Protein AF-A0A0V1LWU2-F1 (afdb_monomer_lite)

Radius of gyration: 13.11 Å; chains: 1; bounding box: 31×28×31 Å

Sequence (65 aa):
MAPEIPLTPQPVLTRWGTWLSAVFYYAVNFTKIQEIISCFEEEEESAAVKIVHEIMQKESLRCDL

Secondary structure (DSSP, 8-state):
--TTSPPPPP--TT-HHHHHHHHHHHHHTHHHHHHHHHTS---TT-HHHHHHHHHHT-THHHHT-

Foldseek 3Di:
DCPPQDDQDDDPVPDPVSVVSNVVSCVVCVVVVVVVLVPDPPPVPDPPSVVVVVVNPDVVVVVVD

pLDDT: mean 80.34, std 10.41, range [52.34, 90.88]

Structure (mmCIF, N/CA/C/O backbone):
data_AF-A0A0V1LWU2-F1
#
_entry.id   AF-A0A0V1LWU2-F1
#
loop_
_atom_site.group_PDB
_atom_site.id
_atom_site.type_symbol
_atom_site.label_atom_id
_atom_site.label_alt_id
_atom_site.label_comp_id
_atom_site.label_asym_id
_atom_site.label_entity_id
_atom_site.label_seq_id
_atom_site.pdbx_PDB_ins_code
_atom_site.Cartn_x
_atom_site.Cartn_y
_atom_site.Cartn_z
_atom_site.occupancy
_atom_site.B_iso_or_equiv
_atom_site.auth_seq_id
_atom_site.auth_comp_id
_atom_site.auth_asym_id
_atom_site.auth_atom_id
_atom_site.pdbx_PDB_model_num
ATOM 1 N N . MET A 1 1 ? -9.694 -8.949 1.693 1.00 59.69 1 MET A N 1
ATOM 2 C CA . MET A 1 1 ? -8.352 -9.491 1.347 1.00 59.69 1 MET A CA 1
ATOM 3 C C . MET A 1 1 ? -8.292 -9.792 -0.150 1.00 59.69 1 MET A C 1
ATOM 5 O O . MET A 1 1 ? -9.331 -10.119 -0.709 1.00 59.69 1 MET A O 1
ATOM 9 N N . ALA A 1 2 ? -7.122 -9.670 -0.792 1.00 75.62 2 ALA A N 1
ATOM 10 C CA . ALA A 1 2 ? -6.930 -9.876 -2.237 1.00 75.62 2 ALA A CA 1
ATOM 11 C C . ALA A 1 2 ? -5.824 -10.921 -2.511 1.00 75.62 2 ALA A C 1
ATOM 13 O O . ALA A 1 2 ? -4.679 -10.539 -2.735 1.00 75.62 2 ALA A O 1
ATOM 14 N N . PRO A 1 3 ? -6.135 -12.229 -2.449 1.00 76.38 3 PRO A N 1
ATOM 15 C CA . PRO A 1 3 ? -5.131 -13.295 -2.560 1.00 76.38 3 PRO A CA 1
ATOM 16 C C . PRO A 1 3 ? -4.494 -13.407 -3.955 1.00 76.38 3 PRO A C 1
ATOM 18 O O . PRO A 1 3 ? -3.376 -13.891 -4.071 1.00 76.38 3 PRO A O 1
ATOM 21 N N . GLU A 1 4 ? -5.179 -12.920 -4.993 1.00 84.88 4 GLU A N 1
ATOM 22 C CA . GLU A 1 4 ? -4.698 -12.924 -6.383 1.00 84.88 4 GLU A CA 1
ATOM 23 C C . GLU A 1 4 ? -3.686 -11.805 -6.684 1.00 84.88 4 GLU A C 1
ATOM 25 O O . GLU A 1 4 ? -3.059 -11.800 -7.742 1.00 84.88 4 GLU A O 1
ATOM 30 N N . ILE A 1 5 ? -3.533 -10.831 -5.777 1.00 81.12 5 ILE A N 1
ATOM 31 C CA . ILE A 1 5 ? -2.572 -9.743 -5.954 1.00 81.12 5 ILE A CA 1
ATOM 32 C C . ILE A 1 5 ? -1.258 -10.147 -5.281 1.00 81.12 5 ILE A C 1
ATOM 34 O O . ILE A 1 5 ? -1.259 -10.449 -4.083 1.00 81.12 5 ILE A O 1
ATOM 38 N N . PRO A 1 6 ? -0.129 -10.149 -6.016 1.00 79.00 6 PRO A N 1
ATOM 39 C CA . PRO A 1 6 ? 1.164 -10.457 -5.425 1.00 79.00 6 PRO A CA 1
ATOM 40 C C . PRO A 1 6 ? 1.488 -9.449 -4.322 1.00 79.00 6 PRO A C 1
ATOM 42 O O . PRO A 1 6 ? 1.143 -8.278 -4.426 1.00 79.00 6 PRO A O 1
ATOM 45 N N . LEU A 1 7 ? 2.168 -9.891 -3.264 1.00 75.88 7 LEU A N 1
ATOM 46 C CA . LEU A 1 7 ? 2.588 -8.988 -2.193 1.00 75.88 7 LEU A CA 1
ATOM 47 C C . LEU A 1 7 ? 3.427 -7.832 -2.752 1.00 75.88 7 LEU A C 1
ATOM 49 O O . LEU A 1 7 ? 4.164 -7.991 -3.729 1.00 75.88 7 LEU A O 1
ATOM 53 N N . THR A 1 8 ? 3.324 -6.673 -2.101 1.00 73.06 8 THR A N 1
ATOM 54 C CA . THR A 1 8 ? 4.108 -5.494 -2.467 1.00 73.06 8 THR A CA 1
ATOM 55 C C . THR A 1 8 ? 5.601 -5.840 -2.516 1.00 73.06 8 THR A C 1
ATOM 57 O O . THR A 1 8 ? 6.093 -6.612 -1.682 1.00 73.06 8 THR A O 1
ATOM 60 N N . PRO A 1 9 ? 6.359 -5.277 -3.474 1.00 73.44 9 PRO A N 1
ATOM 61 C CA . PRO A 1 9 ? 7.801 -5.459 -3.491 1.00 73.44 9 PRO A CA 1
ATOM 62 C C . PRO A 1 9 ? 8.387 -4.902 -2.189 1.00 73.44 9 PRO A C 1
ATOM 64 O O . PRO A 1 9 ? 8.127 -3.754 -1.829 1.00 73.44 9 PRO A O 1
ATOM 67 N N . GLN A 1 10 ? 9.177 -5.705 -1.469 1.00 73.50 10 GLN A N 1
ATOM 68 C CA . GLN A 1 10 ? 9.818 -5.230 -0.245 1.00 73.50 10 GLN A CA 1
ATOM 69 C C . GLN A 1 10 ? 10.789 -4.089 -0.588 1.00 73.50 10 GLN A C 1
ATOM 71 O O . GLN A 1 10 ? 11.657 -4.264 -1.454 1.00 73.50 10 GLN A O 1
ATOM 76 N N . PRO A 1 11 ? 10.661 -2.911 0.049 1.00 60.81 11 PRO A N 1
ATOM 77 C CA . PRO A 1 11 ? 11.464 -1.759 -0.314 1.00 60.81 11 PRO A CA 1
ATOM 78 C C . PRO A 1 11 ? 12.932 -2.000 0.047 1.00 60.81 11 PRO A C 1
ATOM 80 O O . PRO A 1 11 ? 13.314 -2.056 1.212 1.00 60.81 11 PRO A O 1
ATOM 83 N N . VAL A 1 12 ? 13.786 -2.079 -0.973 1.00 72.50 12 VAL A N 1
ATOM 84 C CA . VAL A 1 12 ? 15.233 -1.926 -0.808 1.00 72.50 12 VAL A CA 1
ATOM 85 C C . VAL A 1 12 ? 15.526 -0.431 -0.879 1.00 72.50 12 VAL A C 1
ATOM 87 O O . VAL A 1 12 ? 15.632 0.128 -1.971 1.00 72.50 12 VAL A O 1
ATOM 90 N N . LEU A 1 13 ? 15.631 0.216 0.287 1.00 65.88 13 LEU A N 1
ATOM 91 C CA . LEU A 1 13 ? 15.765 1.677 0.432 1.00 65.88 13 LEU A CA 1
ATOM 92 C C . LEU A 1 13 ? 16.889 2.294 -0.421 1.00 65.88 13 LEU A C 1
ATOM 94 O O . LEU A 1 13 ? 16.807 3.458 -0.796 1.00 65.88 13 LEU A O 1
ATOM 98 N N . THR A 1 14 ? 17.918 1.519 -0.767 1.00 71.50 14 THR A N 1
ATOM 99 C CA . THR A 1 14 ? 19.098 1.977 -1.515 1.00 71.50 14 THR A CA 1
ATOM 100 C C . THR A 1 14 ? 18.961 1.910 -3.039 1.00 71.50 14 THR A C 1
ATOM 102 O O . THR A 1 14 ? 19.890 2.302 -3.745 1.00 71.50 14 THR A O 1
ATOM 105 N N . ARG A 1 15 ? 17.840 1.418 -3.588 1.00 79.44 15 ARG A N 1
ATOM 106 C CA . ARG A 1 15 ? 17.653 1.268 -5.043 1.00 79.44 15 ARG A CA 1
ATOM 107 C C . ARG A 1 15 ? 16.400 1.990 -5.534 1.00 79.44 15 ARG A C 1
ATOM 109 O O . ARG A 1 15 ? 15.286 1.514 -5.348 1.00 79.44 15 ARG A O 1
ATOM 116 N N . TRP A 1 16 ? 16.598 3.092 -6.258 1.00 80.12 16 TRP A N 1
ATOM 117 C CA . TRP A 1 16 ? 15.538 3.856 -6.938 1.00 80.12 16 TRP A CA 1
ATOM 118 C C . TRP A 1 16 ? 14.657 3.004 -7.873 1.00 80.12 16 TRP A C 1
ATOM 120 O O . TRP A 1 16 ? 13.461 3.250 -7.984 1.00 80.12 16 TRP A O 1
ATOM 130 N N . GLY A 1 17 ? 15.204 1.941 -8.476 1.00 82.12 17 GLY A N 1
ATOM 131 C CA . GLY A 1 17 ? 14.419 0.999 -9.281 1.00 82.12 17 GLY A CA 1
ATOM 132 C C . GLY A 1 17 ? 13.296 0.309 -8.496 1.00 82.12 17 GLY A C 1
ATOM 133 O O . GLY A 1 17 ? 12.211 0.110 -9.031 1.00 82.12 17 GLY A O 1
ATOM 134 N N . THR A 1 18 ? 13.504 0.012 -7.209 1.00 81.94 18 THR A N 1
ATOM 135 C CA . THR A 1 18 ? 12.462 -0.585 -6.358 1.00 81.94 18 THR A CA 1
ATOM 136 C C . THR A 1 18 ? 11.326 0.399 -6.088 1.00 81.94 18 THR A C 1
ATOM 138 O O . THR A 1 18 ? 10.170 -0.011 -6.029 1.00 81.94 18 THR A O 1
ATOM 141 N N . TRP A 1 19 ? 11.638 1.696 -5.984 1.00 83.06 19 TRP A N 1
ATOM 142 C CA . TRP A 1 19 ? 10.626 2.747 -5.861 1.00 83.06 19 TRP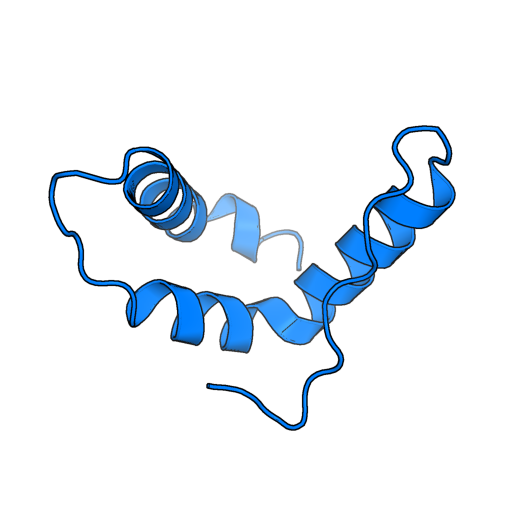 A CA 1
ATOM 143 C C . TRP A 1 19 ? 9.740 2.817 -7.106 1.00 83.06 19 TRP A C 1
ATOM 145 O O . TRP A 1 19 ? 8.522 2.834 -6.973 1.00 83.06 19 TRP A O 1
ATOM 155 N N . LEU A 1 20 ? 10.327 2.769 -8.307 1.00 86.31 20 LEU A N 1
ATOM 156 C CA . LEU A 1 20 ? 9.572 2.718 -9.568 1.00 86.31 20 LEU A CA 1
ATOM 157 C C . LEU A 1 20 ? 8.674 1.477 -9.650 1.00 86.31 20 LEU A C 1
ATOM 159 O O . LEU A 1 20 ? 7.491 1.597 -9.954 1.00 86.31 20 LEU A O 1
ATOM 163 N N . SER A 1 21 ? 9.200 0.294 -9.321 1.00 86.38 21 SER A N 1
ATOM 164 C CA . SER A 1 21 ? 8.401 -0.938 -9.294 1.00 86.38 21 SER A CA 1
ATOM 165 C C . SER A 1 21 ? 7.235 -0.860 -8.307 1.00 86.38 21 SER A C 1
ATOM 167 O O . SER A 1 21 ? 6.142 -1.330 -8.617 1.00 86.38 21 SER A O 1
ATOM 169 N N . ALA A 1 22 ? 7.444 -0.249 -7.137 1.00 85.12 22 ALA A N 1
ATOM 170 C CA . ALA A 1 22 ? 6.376 -0.010 -6.174 1.00 85.12 22 ALA A CA 1
ATOM 171 C C . ALA A 1 22 ? 5.323 0.948 -6.747 1.00 85.12 22 ALA A C 1
ATOM 173 O O . ALA A 1 22 ? 4.139 0.632 -6.683 1.00 85.12 22 ALA A O 1
ATOM 174 N N . VAL A 1 23 ? 5.732 2.061 -7.366 1.00 86.50 23 VAL A N 1
ATOM 175 C CA . VAL A 1 23 ? 4.812 3.011 -8.017 1.00 86.50 23 VAL A CA 1
ATOM 176 C C . VAL A 1 23 ? 3.930 2.301 -9.045 1.00 86.50 23 VAL A C 1
ATOM 178 O O . VAL A 1 23 ? 2.710 2.404 -8.957 1.00 86.50 23 VAL A O 1
ATOM 181 N N . PHE A 1 24 ? 4.512 1.514 -9.956 1.00 88.06 24 PHE A N 1
ATOM 182 C CA . PHE A 1 24 ? 3.729 0.761 -10.944 1.00 88.06 24 PHE A CA 1
ATOM 183 C C . PHE A 1 24 ? 2.778 -0.247 -10.296 1.00 88.06 24 PHE A C 1
ATOM 185 O O . PHE A 1 24 ? 1.624 -0.357 -10.704 1.00 88.06 24 PHE A O 1
ATOM 192 N N . TYR A 1 25 ? 3.235 -0.959 -9.265 1.00 89.00 25 TYR A N 1
ATOM 193 C CA . TYR A 1 25 ? 2.394 -1.896 -8.527 1.00 89.00 25 TYR A CA 1
ATOM 194 C C . TYR A 1 25 ? 1.187 -1.197 -7.881 1.00 89.00 25 TYR A C 1
ATOM 196 O O . TYR A 1 25 ? 0.058 -1.668 -8.028 1.00 89.00 25 TYR A O 1
ATOM 204 N N . TYR A 1 26 ? 1.406 -0.080 -7.180 1.00 87.00 26 TYR A N 1
ATOM 205 C CA . TYR A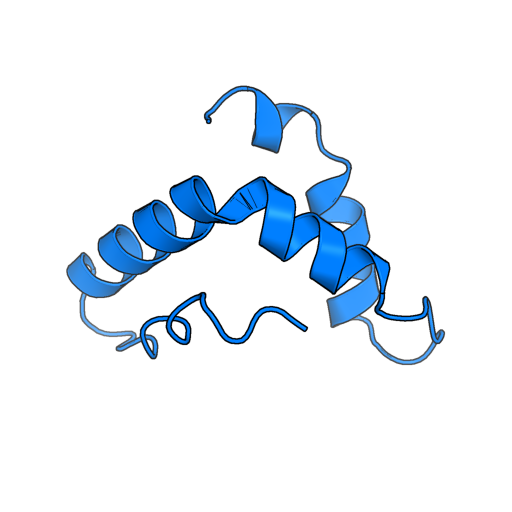 1 26 ? 0.336 0.672 -6.523 1.00 87.00 26 TYR A CA 1
ATOM 206 C C . TYR A 1 26 ? -0.619 1.294 -7.536 1.00 87.00 26 TYR A C 1
ATOM 208 O O . TYR A 1 26 ? -1.820 1.300 -7.287 1.00 87.00 26 TYR A O 1
ATOM 216 N N . ALA A 1 27 ? -0.107 1.752 -8.679 1.00 87.81 27 ALA A N 1
ATOM 217 C CA . ALA A 1 27 ? -0.929 2.315 -9.737 1.00 87.81 27 AL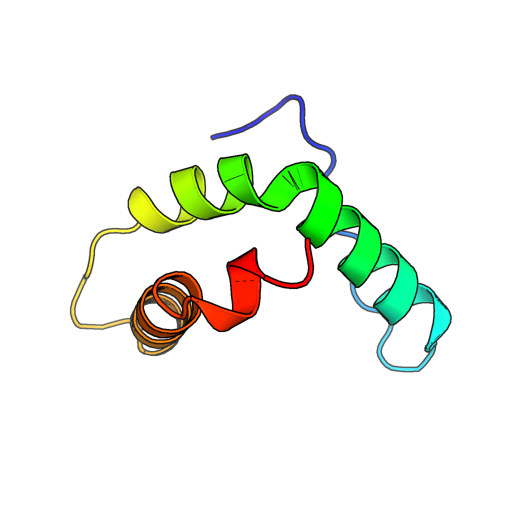A A CA 1
ATOM 218 C C . ALA A 1 27 ? -1.877 1.275 -10.345 1.00 87.81 27 ALA A C 1
ATOM 220 O O . ALA A 1 27 ? -3.088 1.478 -10.385 1.00 87.81 27 ALA A O 1
ATOM 221 N N . VAL A 1 28 ? -1.348 0.108 -10.726 1.00 90.69 28 VAL A N 1
ATOM 222 C CA . VAL A 1 28 ? -2.147 -0.982 -11.312 1.00 90.69 28 VAL A CA 1
ATOM 223 C C . VAL A 1 28 ? -3.192 -1.521 -10.331 1.00 90.69 28 VAL A C 1
ATOM 225 O O . VAL A 1 28 ? -4.283 -1.908 -10.739 1.00 90.69 28 VAL A O 1
ATOM 228 N N . ASN A 1 29 ? -2.880 -1.542 -9.033 1.00 90.19 29 ASN A N 1
ATOM 229 C CA . ASN A 1 29 ? -3.744 -2.127 -8.006 1.00 90.19 29 ASN A CA 1
ATOM 230 C C . ASN A 1 29 ? -4.497 -1.081 -7.169 1.00 90.19 29 ASN A C 1
ATOM 232 O O . ASN A 1 29 ? -5.057 -1.434 -6.128 1.00 90.19 29 ASN A O 1
ATOM 236 N N . PHE A 1 30 ? -4.530 0.185 -7.600 1.00 88.75 30 PHE A N 1
ATOM 237 C CA . PHE A 1 30 ? -4.998 1.310 -6.787 1.00 88.75 30 PHE A CA 1
ATOM 238 C C . PHE A 1 30 ? -6.395 1.079 -6.204 1.00 88.75 30 PHE A C 1
ATOM 240 O O . PHE A 1 30 ? -6.576 1.150 -4.991 1.00 88.75 30 PHE A O 1
ATOM 247 N N . THR A 1 31 ? -7.368 0.706 -7.041 1.00 89.50 31 THR A N 1
ATOM 248 C CA . THR A 1 31 ? -8.753 0.464 -6.607 1.00 89.50 31 THR A CA 1
ATOM 249 C C . THR A 1 31 ? -8.843 -0.640 -5.557 1.00 89.50 31 THR A C 1
ATOM 251 O O . THR A 1 31 ? -9.514 -0.471 -4.542 1.00 89.50 31 THR A O 1
ATOM 254 N N . LYS A 1 32 ? -8.128 -1.758 -5.745 1.00 90.88 32 LYS A N 1
ATOM 255 C CA . LYS A 1 32 ? -8.155 -2.858 -4.771 1.00 90.88 32 LYS A CA 1
ATOM 256 C C . LYS A 1 32 ? -7.480 -2.462 -3.460 1.00 90.88 32 LYS A C 1
ATOM 258 O O . LYS A 1 32 ? -7.933 -2.858 -2.391 1.00 90.88 32 LYS A O 1
ATOM 263 N N . ILE A 1 33 ? -6.405 -1.686 -3.533 1.00 89.56 33 ILE A N 1
ATOM 264 C CA . ILE A 1 33 ? -5.705 -1.174 -2.354 1.00 89.56 33 ILE A CA 1
ATOM 265 C C . ILE A 1 33 ? -6.599 -0.185 -1.599 1.00 89.56 33 ILE A C 1
ATOM 267 O O . ILE A 1 33 ? -6.684 -0.277 -0.378 1.00 89.56 33 ILE A O 1
ATOM 271 N N . GLN A 1 34 ? -7.337 0.678 -2.302 1.00 88.44 34 GLN A N 1
ATOM 272 C CA . GLN A 1 34 ? -8.341 1.563 -1.710 1.00 88.44 34 GLN A CA 1
ATOM 273 C C . GLN A 1 34 ? -9.466 0.774 -1.017 1.00 88.44 34 GLN A C 1
ATOM 275 O O . GLN A 1 34 ? -9.827 1.107 0.109 1.00 88.44 34 GLN A O 1
ATOM 280 N N . GLU A 1 35 ? -9.980 -0.295 -1.636 1.00 89.69 35 GLU A N 1
ATOM 281 C CA . GLU A 1 35 ? -10.963 -1.198 -1.012 1.00 89.69 35 GLU A CA 1
ATOM 282 C C . GLU A 1 35 ? -10.414 -1.819 0.280 1.00 89.69 35 GLU A C 1
ATOM 284 O O . GLU A 1 35 ? -11.085 -1.801 1.307 1.00 89.69 35 GLU A O 1
ATOM 289 N N . ILE A 1 36 ? -9.179 -2.330 0.260 1.00 88.56 36 ILE A N 1
ATOM 290 C CA . ILE A 1 36 ? -8.536 -2.908 1.451 1.00 88.56 36 ILE A CA 1
ATOM 291 C C . ILE A 1 36 ? -8.388 -1.856 2.550 1.00 88.56 36 ILE A C 1
ATOM 293 O O . ILE A 1 36 ? -8.693 -2.146 3.702 1.00 88.56 36 ILE A O 1
ATOM 297 N N . ILE A 1 37 ? -7.953 -0.645 2.194 1.00 88.12 37 ILE A N 1
ATOM 298 C CA . ILE A 1 37 ? -7.811 0.462 3.142 1.00 88.12 37 ILE A CA 1
ATOM 299 C C . ILE A 1 37 ? -9.158 0.816 3.766 1.00 88.12 37 ILE A C 1
ATOM 301 O O . ILE A 1 37 ? -9.225 1.005 4.970 1.00 88.12 37 ILE A O 1
ATOM 305 N N . SER A 1 38 ? -10.235 0.829 2.978 1.00 85.88 38 SER A N 1
ATOM 306 C CA . SER A 1 38 ? -11.585 1.105 3.484 1.00 85.88 38 SER A CA 1
ATOM 307 C C . SER A 1 38 ? -12.119 0.057 4.464 1.00 85.88 38 SER A C 1
ATOM 309 O O . SER A 1 38 ? -13.075 0.332 5.180 1.00 85.88 38 SER A O 1
ATOM 311 N N . CYS A 1 39 ? -11.517 -1.138 4.498 1.00 8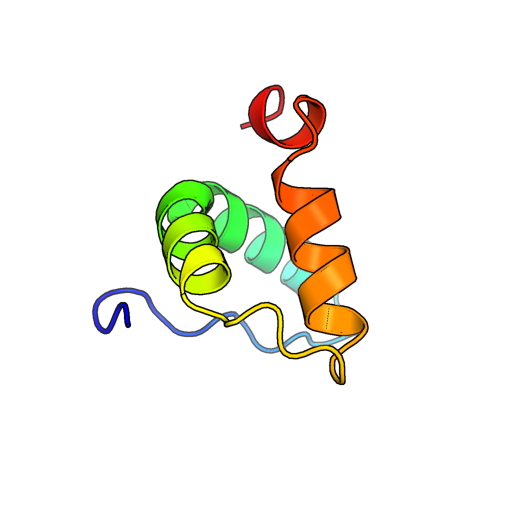7.12 39 CYS A N 1
ATOM 312 C CA . CYS A 1 39 ? -11.843 -2.173 5.474 1.00 87.12 39 CYS A CA 1
ATOM 313 C C . CYS A 1 39 ? -11.098 -2.011 6.803 1.00 87.12 39 CYS A C 1
ATOM 315 O O . CYS A 1 39 ? -11.429 -2.730 7.744 1.00 87.12 39 CYS A O 1
ATOM 317 N N . PHE A 1 40 ? -10.082 -1.147 6.886 1.00 84.06 40 PHE A N 1
ATOM 318 C CA . PHE A 1 40 ? -9.507 -0.811 8.180 1.00 84.06 40 PHE A CA 1
ATOM 319 C C . PHE A 1 40 ? -10.506 0.074 8.913 1.00 84.06 40 PHE A C 1
ATOM 321 O O . PHE A 1 40 ? -10.933 1.105 8.397 1.00 84.06 40 PHE A O 1
ATOM 328 N N . GLU A 1 41 ? -10.918 -0.368 10.098 1.00 73.75 41 GLU A N 1
ATOM 329 C CA . GLU A 1 41 ? -11.715 0.470 10.978 1.00 73.75 41 GLU A CA 1
ATOM 330 C C . GLU A 1 41 ? -10.901 1.730 11.293 1.00 73.75 41 GLU A C 1
ATOM 332 O O . GLU A 1 41 ? -9.681 1.666 11.486 1.00 73.75 41 GLU A O 1
ATOM 337 N N . GLU A 1 42 ? -11.569 2.883 11.351 1.00 62.38 42 GLU A N 1
ATOM 338 C CA . GLU A 1 42 ? -11.004 4.103 11.929 1.00 62.38 42 GLU A CA 1
ATOM 339 C C . GLU A 1 42 ? -10.858 3.925 13.451 1.00 62.38 42 GLU A C 1
ATOM 341 O O . GLU A 1 42 ? -11.346 4.728 14.242 1.00 62.38 42 GLU A O 1
ATOM 346 N N . GLU A 1 43 ? -10.226 2.840 13.900 1.00 59.09 43 GLU A N 1
ATOM 347 C CA . GLU A 1 43 ? -9.830 2.694 15.288 1.00 59.09 43 GLU A CA 1
ATOM 348 C C . GLU A 1 43 ? -8.934 3.890 15.617 1.00 59.09 43 GLU A C 1
ATOM 350 O O . GLU A 1 43 ? -7.937 4.172 14.938 1.00 59.09 43 GLU A O 1
ATOM 355 N N . GLU A 1 44 ? -9.318 4.641 16.649 1.00 57.56 44 GLU A N 1
ATOM 356 C CA . GLU A 1 44 ? -8.715 5.931 16.978 1.00 57.56 44 GLU A CA 1
ATOM 357 C C . GLU A 1 44 ? -7.195 5.856 17.230 1.00 57.56 44 GLU A C 1
ATOM 359 O O . GLU A 1 44 ? -6.529 6.897 17.202 1.00 57.56 44 GLU A O 1
ATOM 364 N N . GLU A 1 45 ? -6.639 4.657 17.417 1.00 64.50 45 GLU A N 1
ATOM 365 C CA . GLU A 1 45 ? -5.265 4.396 17.841 1.00 64.50 45 GLU A CA 1
ATOM 366 C C . GLU A 1 45 ? -4.217 4.451 16.714 1.00 64.50 45 GLU A C 1
ATOM 368 O O . GLU A 1 45 ? -3.061 4.791 16.979 1.00 64.50 45 GLU A O 1
ATOM 373 N N . SER A 1 46 ? -4.570 4.185 15.447 1.00 84.69 46 SER A N 1
ATOM 374 C CA . SER A 1 46 ? -3.567 4.125 14.367 1.00 84.69 46 SER A CA 1
ATOM 375 C C . SER A 1 46 ? -3.470 5.419 13.557 1.00 84.69 46 SER A C 1
ATOM 377 O O . SER A 1 46 ? -4.211 5.655 12.601 1.00 84.69 46 SER A O 1
ATOM 379 N N . ALA A 1 47 ? -2.471 6.246 13.879 1.00 87.19 47 ALA A N 1
ATOM 380 C CA . ALA A 1 47 ? -2.151 7.455 13.113 1.00 87.19 47 ALA A CA 1
ATOM 381 C C . ALA A 1 47 ? -1.864 7.166 11.625 1.00 87.19 47 ALA A C 1
ATOM 383 O O . ALA A 1 47 ? -2.226 7.957 10.758 1.00 87.19 47 ALA A O 1
ATOM 384 N N . ALA A 1 48 ? -1.245 6.022 11.316 1.00 87.69 48 ALA A N 1
ATOM 385 C CA . ALA A 1 48 ? -0.928 5.646 9.940 1.00 87.69 48 ALA A CA 1
ATOM 386 C C . ALA A 1 48 ? -2.187 5.338 9.113 1.00 87.69 48 ALA A C 1
ATOM 388 O O . ALA A 1 48 ? -2.266 5.752 7.957 1.00 87.69 48 ALA A O 1
ATOM 389 N N . VAL A 1 49 ? -3.176 4.659 9.706 1.00 87.44 49 VAL A N 1
ATOM 390 C CA . VAL A 1 49 ? -4.458 4.358 9.045 1.00 87.44 49 VAL A CA 1
ATOM 391 C C . VAL A 1 49 ? -5.198 5.658 8.734 1.00 87.44 49 VAL A C 1
ATOM 393 O O . VAL A 1 49 ? -5.577 5.869 7.584 1.00 87.44 49 VAL A O 1
ATOM 396 N N . LYS A 1 50 ? -5.282 6.586 9.699 1.00 88.31 50 LYS A N 1
ATOM 397 C CA . LYS A 1 50 ? -5.890 7.916 9.493 1.00 88.31 50 LYS A CA 1
ATOM 398 C C . LYS A 1 50 ? -5.240 8.680 8.338 1.00 88.31 50 LYS A C 1
ATOM 400 O O . LYS A 1 50 ? -5.930 9.120 7.423 1.00 88.31 50 LYS A O 1
ATOM 405 N N . ILE A 1 51 ? -3.908 8.766 8.330 1.00 90.50 51 ILE A N 1
ATOM 406 C CA . ILE A 1 51 ? -3.155 9.442 7.261 1.00 90.50 51 ILE A CA 1
ATOM 407 C C . ILE A 1 51 ? -3.450 8.811 5.898 1.00 90.50 51 ILE A C 1
ATOM 409 O O . ILE A 1 51 ? -3.652 9.519 4.914 1.00 90.50 51 ILE A O 1
ATOM 413 N N . VAL A 1 52 ? -3.477 7.481 5.814 1.00 89.50 52 VAL A N 1
ATOM 414 C CA . VAL A 1 52 ? -3.738 6.785 4.550 1.00 89.50 52 VAL A CA 1
ATOM 415 C C . VAL A 1 52 ? -5.173 7.015 4.068 1.00 89.50 52 VAL A C 1
ATOM 417 O O . VAL A 1 52 ? -5.361 7.226 2.869 1.00 89.50 52 VAL A O 1
ATOM 420 N N . HIS A 1 53 ? -6.165 7.062 4.960 1.00 88.38 53 HIS A N 1
ATOM 421 C CA . HIS A 1 53 ? -7.529 7.458 4.596 1.00 88.38 53 HIS A CA 1
ATOM 422 C C . HIS A 1 53 ? -7.579 8.880 4.034 1.00 88.38 53 HIS A C 1
ATOM 424 O O . HIS A 1 53 ? -8.124 9.077 2.949 1.00 88.38 53 HIS A O 1
ATOM 430 N N . GLU A 1 54 ? -6.965 9.855 4.709 1.00 89.50 54 GLU A N 1
ATOM 431 C CA . GLU A 1 54 ? -6.905 11.245 4.234 1.00 89.50 54 GLU A CA 1
ATOM 432 C C . GLU A 1 54 ? -6.221 11.358 2.870 1.00 89.50 54 GLU A C 1
ATOM 434 O O . GLU A 1 54 ? -6.689 12.080 1.988 1.00 89.50 54 GLU A O 1
ATOM 439 N N . ILE A 1 55 ? -5.117 10.631 2.680 1.00 90.06 55 ILE A N 1
ATOM 440 C CA . ILE A 1 55 ? -4.404 10.5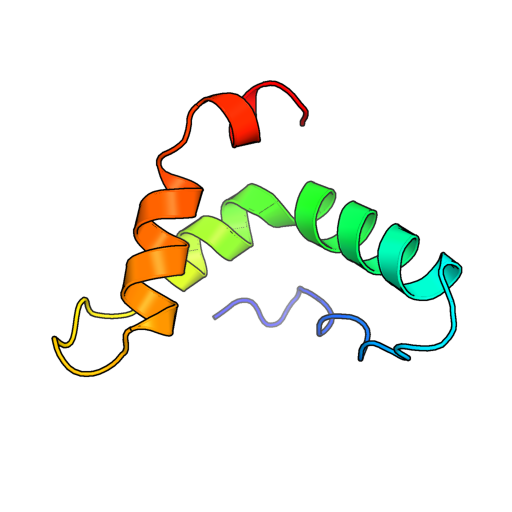60 1.406 1.00 90.06 55 ILE A CA 1
ATOM 441 C C . ILE A 1 55 ? -5.351 10.031 0.328 1.00 90.06 55 ILE A C 1
ATOM 443 O O . ILE A 1 55 ? -5.529 10.715 -0.673 1.00 90.06 55 ILE A O 1
ATOM 447 N N . MET A 1 56 ? -6.025 8.899 0.547 1.00 87.56 56 MET A N 1
ATOM 448 C CA . MET A 1 56 ? -6.905 8.254 -0.442 1.00 87.56 56 MET A CA 1
ATOM 449 C C . MET A 1 56 ? -8.127 9.090 -0.862 1.00 87.56 56 MET A C 1
ATOM 451 O O . MET A 1 56 ? -8.715 8.810 -1.908 1.00 87.56 56 MET A O 1
ATOM 455 N N . GLN A 1 57 ? -8.504 10.118 -0.095 1.00 86.19 57 GLN A N 1
ATOM 456 C CA . GLN A 1 57 ? -9.565 11.066 -0.465 1.00 86.19 57 GLN A CA 1
ATOM 457 C C . GLN A 1 57 ? -9.082 12.209 -1.374 1.00 86.19 57 GLN A C 1
ATOM 459 O O . GLN A 1 57 ? -9.901 12.943 -1.926 1.00 86.19 57 GLN A O 1
ATOM 464 N N . LYS A 1 58 ? -7.767 12.391 -1.553 1.00 89.12 58 LYS A N 1
ATOM 465 C CA . LYS A 1 58 ? -7.226 13.461 -2.399 1.00 89.12 58 LYS A CA 1
ATOM 466 C C . LYS A 1 58 ? -7.492 13.169 -3.872 1.00 89.12 58 LYS A C 1
ATOM 468 O O . LYS A 1 58 ? -6.963 12.212 -4.431 1.00 89.12 58 LYS A O 1
ATOM 473 N N . GLU A 1 59 ? -8.236 14.059 -4.524 1.00 81.06 59 GLU A N 1
ATOM 474 C CA . GLU A 1 59 ? -8.550 13.970 -5.956 1.00 81.06 59 GLU A CA 1
ATOM 475 C C . GLU A 1 59 ? -7.289 13.936 -6.835 1.00 81.06 59 GLU A C 1
ATOM 477 O O . GLU A 1 59 ? -7.251 13.214 -7.828 1.00 81.06 59 GLU A O 1
ATOM 482 N N . SER A 1 60 ? -6.208 14.598 -6.403 1.00 84.00 60 SER A N 1
ATOM 483 C CA . SER A 1 60 ? -4.911 14.568 -7.089 1.00 84.00 60 SER A CA 1
ATOM 484 C C . SER A 1 60 ? -4.343 13.158 -7.273 1.00 84.00 60 SER A C 1
ATOM 486 O O . SER A 1 60 ? -3.621 12.927 -8.230 1.00 84.00 60 SER A O 1
ATOM 488 N N . LEU A 1 61 ? -4.669 12.199 -6.398 1.00 79.19 61 LEU A N 1
ATOM 489 C CA . LEU A 1 61 ? -4.214 10.814 -6.566 1.00 79.19 61 LEU A CA 1
ATOM 490 C C . LEU A 1 61 ? -4.922 10.083 -7.703 1.00 79.19 61 LEU A C 1
ATOM 492 O O . LEU A 1 61 ? -4.384 9.105 -8.205 1.00 79.19 61 LEU A O 1
ATOM 496 N N . ARG A 1 62 ? -6.124 10.527 -8.084 1.00 68.94 62 ARG A N 1
ATOM 497 C CA . ARG A 1 62 ? -6.897 9.947 -9.189 1.00 68.94 62 ARG A CA 1
ATOM 498 C C . ARG A 1 62 ? -6.549 10.578 -10.532 1.00 68.94 62 ARG A C 1
ATOM 500 O O . ARG A 1 62 ? -6.715 9.923 -11.548 1.00 68.94 62 ARG A O 1
ATOM 507 N N . CYS A 1 63 ? -6.100 11.832 -10.531 1.00 58.97 63 CYS A N 1
ATOM 508 C CA . CYS A 1 63 ? -5.795 12.581 -11.751 1.00 58.97 63 CYS A CA 1
ATOM 509 C C . CYS A 1 63 ? -4.503 12.131 -12.455 1.00 58.97 63 CYS A C 1
ATOM 511 O O . CYS A 1 63 ? -4.347 12.416 -13.639 1.00 58.97 63 CYS A O 1
ATOM 513 N N . ASP A 1 64 ? -3.613 11.434 -11.743 1.00 56.78 64 ASP A N 1
ATOM 514 C CA . ASP A 1 64 ? -2.299 11.000 -12.241 1.00 56.78 64 ASP A CA 1
ATOM 515 C C . ASP A 1 64 ? -2.221 9.478 -12.526 1.00 56.78 64 ASP A C 1
ATOM 517 O O . ASP A 1 64 ? -1.126 8.943 -12.728 1.00 56.78 64 ASP A O 1
ATOM 521 N N . LEU A 1 65 ? -3.368 8.780 -12.525 1.00 52.34 65 LEU A N 1
ATOM 522 C CA . LEU A 1 65 ? -3.527 7.347 -12.833 1.00 52.34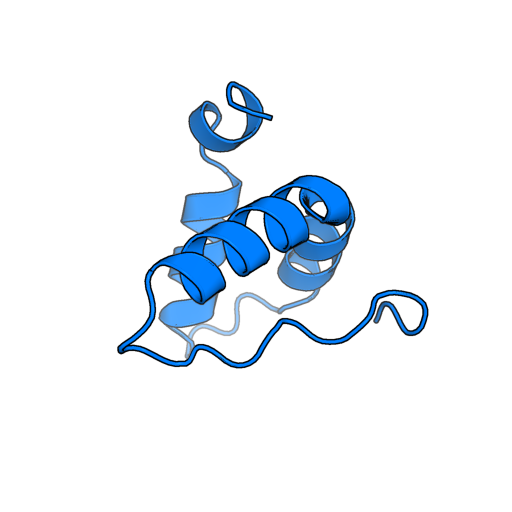 65 LEU A CA 1
ATOM 523 C C . LEU A 1 65 ? -4.166 7.133 -14.208 1.00 52.34 65 LEU A C 1
ATOM 525 O O . LEU A 1 65 ? -3.672 6.242 -14.936 1.00 52.34 65 LEU A O 1
#